Protein AF-A0A1H6IM67-F1 (afdb_monomer_lite)

Foldseek 3Di:
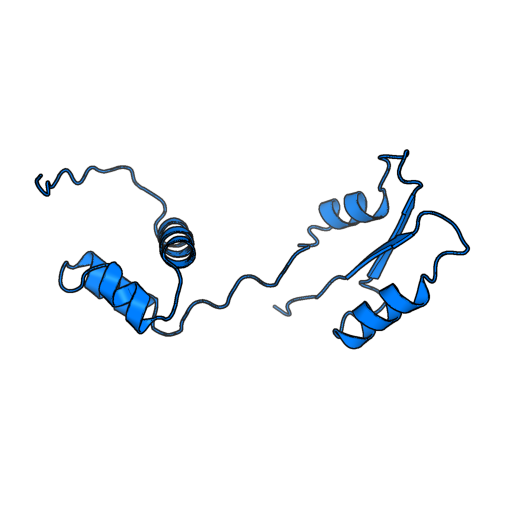DDDQDAAEEEDADPPPPSVVRVVVCVVVVHDPVRYFYDHHHPPDPDDVRVVVCVVVVNDDDDDDPDDQPCLVVLVVCVVVVVDPVVVSCVVSVHDPVRSVVVVCVVDVDPPDDDDDDDDD

InterPro domains:
  IPR006118 Recombinase, conserved site [PS00397] (8-16)
  IPR006119 Resolvase, N-terminal catalytic domain [PF00239] (5-54)
  IPR006119 Resolvase, N-terminal catalytic domain [PS51736] (4-49)
  IPR036162 Resolvase-like, N-terminal catalytic domain superfamily [G3DSA:3.40.50.1390] (4-80)
  IPR036162 Resolvase-like, N-terminal catalytic domain superfamily [SSF53041] (4-54)

pLDDT: mean 73.19, std 13.42, range [34.5, 87.75]

Secondary structure (DSSP, 8-state):
------EEEEESSTTS-HHHHHHHHHHTT--GGGEEEEE--TT----HHHHHHHHTT---SSPPPPPPTTHHHHHHHHHTTSS-HHHHHHHTT--HHHHHHHHHHHS-------------

Sequence (120 aa):
MANRIYGYARVSTREQNEDRQLEALTKFGVPEQNIITDKASGKDTEREGIEAAKKENVRFGPPSKLLPENWREVLAEVRCGNRKPAEAMRELGISRSCYHRLYNKLTPISREVTTDGKKR

Structure (mmCIF, N/CA/C/O backbone):
data_AF-A0A1H6IM67-F1
#
_entry.id   AF-A0A1H6IM67-F1
#
loop_
_atom_site.group_PDB
_atom_site.id
_atom_site.type_symbol
_atom_site.label_atom_id
_atom_site.label_alt_id
_atom_site.label_comp_id
_atom_site.label_asym_id
_atom_site.label_entity_id
_atom_site.label_seq_id
_atom_site.pdbx_PDB_ins_code
_atom_site.Cartn_x
_atom_site.Cartn_y
_atom_site.Cartn_z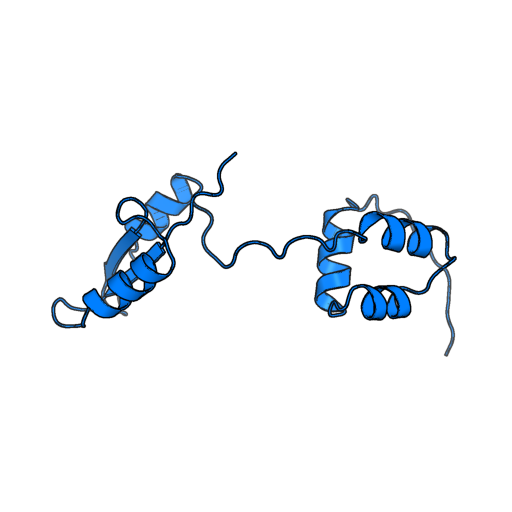
_atom_site.occupancy
_atom_site.B_iso_or_equiv
_atom_site.auth_seq_id
_atom_site.auth_comp_id
_atom_site.auth_asym_id
_atom_site.auth_atom_id
_atom_site.pdbx_PDB_model_num
ATOM 1 N N . MET A 1 1 ? 5.840 -17.093 2.183 1.00 40.34 1 MET A N 1
ATOM 2 C CA . MET A 1 1 ? 5.228 -16.529 3.408 1.00 40.34 1 MET A CA 1
ATOM 3 C C . MET A 1 1 ? 3.909 -15.896 3.002 1.00 40.34 1 MET A C 1
ATOM 5 O O . MET A 1 1 ? 3.903 -15.160 2.024 1.00 40.34 1 MET A O 1
ATOM 9 N N . ALA A 1 2 ? 2.800 -16.255 3.649 1.00 55.59 2 ALA A N 1
ATOM 10 C CA . ALA A 1 2 ? 1.476 -15.767 3.269 1.00 55.59 2 ALA A CA 1
ATOM 11 C C . ALA A 1 2 ? 1.368 -14.253 3.517 1.00 55.59 2 ALA A C 1
ATOM 13 O O . ALA A 1 2 ? 1.659 -13.792 4.622 1.00 55.59 2 ALA A O 1
ATOM 14 N N . ASN A 1 3 ? 0.953 -13.487 2.505 1.00 66.25 3 ASN A N 1
ATOM 15 C CA . ASN A 1 3 ? 0.616 -12.077 2.684 1.00 66.25 3 ASN A CA 1
ATOM 16 C C . ASN A 1 3 ? -0.633 -11.993 3.570 1.00 66.25 3 ASN A C 1
ATOM 18 O O . ASN A 1 3 ? -1.745 -12.220 3.099 1.00 66.25 3 ASN A O 1
ATOM 22 N N . ARG A 1 4 ? -0.447 -11.691 4.856 1.00 73.81 4 ARG A N 1
ATOM 23 C CA . ARG A 1 4 ? -1.554 -11.404 5.772 1.00 73.81 4 ARG A CA 1
ATOM 24 C C . ARG A 1 4 ? -2.116 -10.026 5.437 1.00 73.81 4 ARG A C 1
ATOM 26 O O . ARG A 1 4 ? -1.378 -9.043 5.415 1.00 73.81 4 ARG A O 1
ATOM 33 N N . ILE A 1 5 ? -3.408 -9.980 5.131 1.00 79.81 5 ILE A N 1
ATOM 34 C CA . ILE A 1 5 ? -4.131 -8.744 4.832 1.00 79.81 5 ILE A CA 1
ATOM 35 C C . ILE A 1 5 ? -4.707 -8.214 6.145 1.00 79.81 5 ILE A C 1
ATOM 37 O O . ILE A 1 5 ? -5.271 -8.985 6.924 1.00 79.81 5 ILE A O 1
ATOM 41 N N . TYR A 1 6 ? -4.541 -6.914 6.378 1.00 83.69 6 TYR A N 1
ATOM 42 C CA . TYR A 1 6 ? -5.048 -6.206 7.549 1.00 83.69 6 TYR A CA 1
ATOM 43 C C . TYR A 1 6 ? -5.978 -5.080 7.116 1.00 83.69 6 TYR A C 1
ATOM 45 O O . TYR A 1 6 ? -5.749 -4.433 6.091 1.00 83.69 6 TYR A O 1
ATOM 53 N N . GLY A 1 7 ? -7.023 -4.863 7.906 1.00 83.12 7 GLY A N 1
ATOM 54 C CA . GLY A 1 7 ? -8.020 -3.822 7.700 1.00 83.12 7 GLY A CA 1
ATOM 55 C C . GLY A 1 7 ? -7.928 -2.784 8.807 1.00 83.12 7 GLY A C 1
ATOM 56 O O . GLY A 1 7 ? -7.611 -3.116 9.946 1.00 83.12 7 GLY A O 1
ATOM 57 N N . TYR A 1 8 ? -8.208 -1.529 8.475 1.00 85.19 8 TYR A N 1
ATOM 58 C CA . TYR A 1 8 ? -8.324 -0.464 9.464 1.00 85.19 8 TYR A CA 1
ATOM 59 C C . TYR A 1 8 ? -9.650 0.261 9.283 1.00 85.19 8 TYR A C 1
ATOM 61 O O . TYR A 1 8 ? -9.964 0.698 8.174 1.00 85.19 8 TYR A O 1
ATOM 69 N N . ALA A 1 9 ? -10.393 0.405 10.374 1.00 83.00 9 ALA A N 1
ATOM 70 C CA . ALA A 1 9 ? -11.633 1.160 10.434 1.00 83.00 9 ALA A CA 1
ATOM 71 C C . ALA A 1 9 ? -11.560 2.188 11.569 1.00 83.00 9 ALA A C 1
ATOM 73 O O . ALA A 1 9 ? -10.959 1.951 12.619 1.00 83.00 9 ALA A O 1
ATOM 74 N N . ARG A 1 10 ? -12.177 3.352 11.356 1.00 78.50 10 ARG A N 1
ATOM 75 C CA . ARG A 1 10 ? -12.210 4.439 12.342 1.00 78.50 10 ARG A CA 1
ATOM 76 C C . ARG A 1 10 ? -13.616 4.996 12.438 1.00 78.50 10 ARG A C 1
ATOM 78 O O . ARG A 1 10 ? -14.183 5.396 11.419 1.00 78.50 10 ARG A O 1
ATOM 85 N N . VAL A 1 11 ? -14.124 5.113 13.660 1.00 75.00 11 VAL A N 1
ATOM 86 C CA . VAL A 1 11 ? -15.453 5.673 13.933 1.00 75.00 11 VAL A CA 1
ATOM 87 C C . VAL A 1 11 ? -15.368 6.761 15.000 1.00 75.00 11 VAL A C 1
ATOM 89 O O . VAL A 1 11 ? -14.642 6.634 15.983 1.00 75.00 11 VAL A O 1
ATOM 92 N N . SER A 1 12 ? -16.058 7.880 14.757 1.00 64.75 12 SER A N 1
ATOM 93 C CA . SER A 1 12 ? -15.973 9.087 15.603 1.00 64.75 12 SER A CA 1
ATOM 94 C C . SER A 1 12 ? -16.951 9.063 16.780 1.00 64.75 12 SER A C 1
ATOM 96 O O . SER A 1 12 ? -16.713 9.721 17.788 1.00 64.75 12 SER A O 1
ATOM 98 N N . THR A 1 13 ? -18.051 8.316 16.652 1.00 60.22 13 THR A N 1
ATOM 99 C CA . THR A 1 13 ? -19.135 8.187 17.637 1.00 60.22 13 THR A CA 1
ATOM 100 C C . THR A 1 13 ? -19.850 6.841 17.458 1.00 60.22 13 THR A C 1
ATOM 102 O O . THR A 1 13 ? -19.867 6.296 16.356 1.00 60.22 13 THR A O 1
ATOM 105 N N . ARG A 1 14 ? -20.457 6.318 18.539 1.00 56.94 14 ARG A N 1
ATOM 106 C CA . ARG A 1 14 ? -21.152 5.006 18.609 1.00 56.94 14 ARG A CA 1
ATOM 107 C C . ARG A 1 14 ? -22.305 4.816 17.606 1.00 56.94 14 ARG A C 1
ATOM 109 O O . ARG A 1 14 ? -22.778 3.701 17.464 1.00 56.94 14 ARG A O 1
ATOM 116 N N . GLU A 1 15 ? -22.779 5.883 16.965 1.00 56.09 15 GLU A N 1
ATOM 117 C CA . GLU A 1 15 ? -23.942 5.860 16.061 1.00 56.09 15 GLU A CA 1
ATOM 118 C C . GLU A 1 15 ? -23.575 5.880 14.572 1.00 56.09 15 GLU A C 1
ATOM 120 O O . GLU A 1 15 ? -24.441 5.688 13.717 1.00 56.09 15 GLU A O 1
ATOM 125 N N . GLN A 1 16 ? -22.309 6.123 14.214 1.00 57.44 16 GLN A N 1
ATOM 126 C CA . GLN A 1 16 ? -21.913 5.973 12.815 1.00 57.44 16 GLN A CA 1
ATOM 127 C C . GLN A 1 16 ? -21.917 4.487 12.459 1.00 57.44 16 GLN A C 1
ATOM 129 O O . GLN A 1 16 ? -21.336 3.707 13.196 1.00 57.44 16 GLN A O 1
ATOM 134 N N . ASN A 1 17 ? -22.549 4.117 11.337 1.00 65.31 17 ASN A N 1
ATOM 135 C CA . ASN A 1 17 ? -22.640 2.743 10.819 1.00 65.31 17 ASN A CA 1
ATOM 136 C C . ASN A 1 17 ? -21.247 2.095 10.649 1.00 65.31 17 ASN A C 1
ATOM 138 O O . ASN A 1 17 ? -20.675 2.112 9.553 1.00 65.31 17 ASN A O 1
ATOM 142 N N . GLU A 1 18 ? -20.717 1.536 11.738 1.00 66.88 18 GLU A N 1
ATOM 143 C CA . GLU A 1 18 ? -19.462 0.781 11.831 1.00 66.88 18 GLU A CA 1
ATOM 144 C C . GLU A 1 18 ? -19.523 -0.415 10.865 1.00 66.88 18 GLU A C 1
ATOM 146 O O . GLU A 1 18 ? -18.568 -0.714 10.142 1.00 66.88 18 GLU A O 1
ATOM 151 N N . ASP A 1 19 ? -20.715 -1.006 10.767 1.00 73.44 19 ASP A N 1
ATOM 152 C CA . ASP A 1 19 ? -21.045 -2.187 9.980 1.00 73.44 19 ASP A CA 1
ATOM 153 C C . ASP A 1 19 ? -20.690 -2.061 8.503 1.00 73.44 19 ASP A C 1
ATOM 155 O O . ASP A 1 19 ? -20.178 -3.008 7.920 1.00 73.44 19 ASP A O 1
ATOM 159 N N . ARG A 1 20 ? -20.872 -0.890 7.875 1.00 79.00 20 ARG A N 1
ATOM 160 C CA . ARG A 1 20 ? -20.531 -0.734 6.448 1.00 79.00 20 ARG A CA 1
ATOM 161 C C . ARG A 1 20 ? -19.029 -0.822 6.198 1.00 79.00 20 ARG A C 1
ATOM 163 O O . ARG A 1 20 ? -18.616 -1.323 5.155 1.00 79.00 20 ARG A O 1
ATOM 170 N N . GLN A 1 21 ? -18.214 -0.306 7.120 1.00 79.19 21 GLN A N 1
ATOM 171 C CA . GLN A 1 21 ? -16.757 -0.385 6.992 1.00 79.19 21 GLN A CA 1
ATOM 172 C C . GLN A 1 21 ? -16.277 -1.809 7.269 1.00 79.19 21 GLN A C 1
ATOM 174 O O . GLN A 1 21 ? -15.451 -2.323 6.517 1.00 79.19 21 GLN A O 1
ATOM 179 N N . LEU A 1 22 ? -16.829 -2.454 8.300 1.00 80.44 22 LEU A N 1
ATOM 180 C CA . LEU A 1 22 ? -16.522 -3.843 8.637 1.00 80.44 22 LEU A CA 1
ATOM 181 C C . LEU A 1 22 ? -16.930 -4.792 7.506 1.00 80.44 22 LEU A C 1
ATOM 183 O O . LEU A 1 22 ? -16.098 -5.554 7.028 1.00 80.44 22 LEU A O 1
ATOM 187 N N . GLU A 1 23 ? -18.154 -4.676 6.991 1.00 83.19 23 GLU A N 1
ATOM 188 C CA . GLU A 1 23 ? -18.649 -5.493 5.880 1.00 83.19 23 GLU A CA 1
ATOM 189 C C . GLU A 1 23 ? -17.799 -5.303 4.618 1.00 83.19 23 GLU A C 1
ATOM 191 O O . GLU A 1 23 ? -17.453 -6.279 3.954 1.00 83.19 23 GLU A O 1
ATOM 196 N N . ALA A 1 24 ? -17.392 -4.069 4.300 1.00 83.88 24 ALA A N 1
ATOM 197 C CA . ALA A 1 24 ? -16.505 -3.810 3.168 1.00 83.88 24 ALA A CA 1
ATOM 198 C C . ALA A 1 24 ? -15.131 -4.485 3.332 1.00 83.88 24 ALA A C 1
ATOM 200 O O . ALA A 1 24 ? -14.595 -5.022 2.360 1.00 83.88 24 ALA A O 1
ATOM 201 N N . LEU A 1 25 ? -14.570 -4.489 4.547 1.00 83.88 25 LEU A N 1
ATOM 202 C CA . LEU A 1 25 ? -13.296 -5.146 4.856 1.00 83.88 25 LEU A CA 1
ATOM 203 C C . LEU A 1 25 ? -13.422 -6.673 4.805 1.00 83.88 25 LEU A C 1
ATOM 205 O O . LEU A 1 25 ? -12.597 -7.338 4.175 1.00 83.88 25 LEU A O 1
ATOM 209 N N . THR A 1 26 ? -14.486 -7.224 5.382 1.00 83.19 26 THR A N 1
ATOM 210 C CA . THR A 1 26 ? -14.780 -8.660 5.343 1.00 83.19 26 THR A CA 1
ATOM 211 C C . THR A 1 26 ? -15.008 -9.132 3.908 1.00 83.19 26 THR A C 1
ATOM 213 O O . THR A 1 26 ? -14.433 -10.132 3.483 1.00 83.19 26 THR A O 1
ATOM 216 N N . LYS A 1 27 ? -15.758 -8.369 3.101 1.00 85.69 27 LYS A N 1
ATOM 217 C CA . LYS A 1 27 ? -15.993 -8.651 1.674 1.00 85.69 27 LYS A CA 1
ATOM 218 C C . LYS A 1 27 ? -14.717 -8.583 0.835 1.00 85.69 27 LYS A C 1
ATOM 220 O O . LYS A 1 27 ? -14.607 -9.281 -0.169 1.00 85.69 27 LYS A O 1
ATOM 225 N N . PHE A 1 28 ? -13.743 -7.772 1.245 1.00 82.06 28 PHE A N 1
ATOM 226 C CA . PHE A 1 28 ? -12.413 -7.736 0.634 1.00 82.06 28 PHE A CA 1
ATOM 227 C C . PHE A 1 28 ? -11.558 -8.971 0.988 1.00 82.06 28 PHE A C 1
ATOM 229 O O . PHE A 1 28 ? -10.503 -9.180 0.391 1.00 82.06 28 PHE A O 1
ATOM 236 N N . GLY A 1 29 ? -12.004 -9.809 1.929 1.00 83.12 29 GLY A N 1
ATOM 237 C CA . GLY A 1 29 ? -11.281 -10.994 2.390 1.00 83.12 29 GLY A CA 1
ATOM 238 C C . GLY A 1 29 ? -10.310 -10.709 3.536 1.00 83.12 29 GLY A C 1
ATOM 239 O O . GLY A 1 29 ? -9.371 -11.478 3.749 1.00 83.12 29 GLY A O 1
ATOM 240 N N . VAL A 1 30 ? -10.500 -9.604 4.267 1.00 83.44 30 VAL A N 1
ATOM 241 C CA . VAL A 1 30 ? -9.769 -9.351 5.513 1.00 83.44 30 VAL A CA 1
ATOM 242 C C . VAL A 1 30 ? -10.414 -10.178 6.628 1.00 83.44 30 VAL A C 1
ATOM 244 O O . VAL A 1 30 ? -11.604 -10.008 6.882 1.00 83.44 30 VAL A O 1
ATOM 247 N N . PRO A 1 31 ? -9.673 -11.067 7.308 1.00 82.06 31 PRO A N 1
ATOM 248 C CA . PRO A 1 31 ? -10.223 -11.802 8.438 1.00 82.06 31 PRO A CA 1
ATOM 249 C C . PRO A 1 31 ? -10.434 -10.855 9.626 1.00 82.06 31 PRO A C 1
ATOM 251 O O . PRO A 1 31 ? -9.595 -9.992 9.878 1.00 82.06 31 PRO A O 1
ATOM 254 N N . GLU A 1 32 ? -11.519 -11.039 10.378 1.00 79.38 32 GLU A N 1
ATOM 255 C CA . GLU A 1 32 ? -11.942 -10.125 11.456 1.00 79.38 32 GLU A CA 1
ATOM 256 C C . GLU A 1 32 ? -10.863 -9.902 12.526 1.00 79.38 32 GLU A C 1
ATOM 258 O O . GLU A 1 32 ? -10.642 -8.784 12.973 1.00 79.38 32 GLU A O 1
ATOM 263 N N . GLN A 1 33 ? -10.094 -10.944 12.845 1.00 80.00 33 GLN A N 1
ATOM 264 C CA . GLN A 1 33 ? -8.929 -10.894 13.743 1.00 80.00 33 GLN A CA 1
ATOM 265 C C . GLN A 1 33 ? -7.794 -9.956 13.283 1.00 80.00 33 GLN A C 1
ATOM 267 O O . GLN A 1 33 ? -6.932 -9.593 14.077 1.00 80.00 33 GLN A O 1
ATOM 272 N N . ASN A 1 34 ? -7.787 -9.559 12.008 1.00 82.50 34 ASN A N 1
ATOM 273 C CA . ASN A 1 34 ? -6.839 -8.608 11.428 1.00 82.50 34 ASN A CA 1
ATOM 274 C C . ASN A 1 34 ? -7.476 -7.229 11.169 1.00 82.50 34 ASN A C 1
ATOM 276 O O . ASN A 1 34 ? -6.860 -6.389 10.501 1.00 82.50 34 ASN A O 1
ATOM 280 N N . ILE A 1 35 ? -8.707 -6.998 11.636 1.00 83.94 35 ILE A N 1
ATOM 281 C CA . ILE A 1 35 ? -9.379 -5.703 11.551 1.00 83.94 35 ILE A CA 1
ATOM 282 C C . ILE A 1 35 ? -9.081 -4.924 12.828 1.00 83.94 35 ILE A C 1
ATOM 284 O O . ILE A 1 35 ? -9.415 -5.341 13.932 1.00 83.94 35 ILE A O 1
ATOM 288 N N . ILE A 1 36 ? -8.451 -3.768 12.661 1.00 84.31 36 ILE A N 1
ATOM 289 C CA . ILE A 1 36 ? -8.137 -2.855 13.755 1.00 84.31 36 ILE A CA 1
ATOM 290 C C . ILE A 1 36 ? -9.135 -1.709 13.717 1.00 84.31 36 ILE A C 1
ATOM 292 O O . ILE A 1 36 ? -9.285 -1.036 12.693 1.00 84.31 36 ILE A O 1
ATOM 296 N N . THR A 1 37 ? -9.807 -1.485 14.839 1.00 81.50 37 THR A N 1
ATOM 297 C CA . THR A 1 37 ? -10.814 -0.437 14.997 1.00 81.50 37 THR A CA 1
ATOM 298 C C . THR A 1 37 ? -10.342 0.592 16.015 1.00 81.50 37 THR A C 1
ATOM 300 O O . THR A 1 37 ? -10.097 0.235 17.164 1.00 81.50 37 THR A O 1
ATOM 303 N N . ASP A 1 38 ? -10.265 1.862 15.623 1.00 81.31 38 ASP A N 1
ATOM 304 C CA . ASP A 1 38 ? -10.042 2.976 16.556 1.00 81.31 38 ASP A CA 1
ATOM 305 C C . ASP A 1 38 ? -11.336 3.779 16.744 1.00 81.31 38 ASP A C 1
ATOM 307 O O . ASP A 1 38 ? -11.995 4.178 15.772 1.00 81.31 38 ASP A O 1
ATOM 311 N N . LYS A 1 39 ? -11.668 4.059 18.008 1.00 73.88 39 LYS A N 1
ATOM 312 C CA . LYS A 1 39 ? -12.766 4.951 18.399 1.00 73.88 39 LYS A CA 1
ATOM 313 C C . LYS A 1 39 ? -12.173 6.278 18.850 1.00 73.88 39 LYS A C 1
ATOM 315 O O . LYS A 1 39 ? -11.846 6.448 20.017 1.00 73.88 39 LYS A O 1
ATOM 320 N N . ALA A 1 40 ? -12.018 7.203 17.910 1.00 68.06 40 ALA A N 1
ATOM 321 C CA . ALA A 1 40 ? -11.439 8.515 18.171 1.00 68.06 40 ALA A CA 1
ATOM 322 C C . ALA A 1 40 ? -12.253 9.601 17.466 1.00 68.06 40 ALA A C 1
ATOM 324 O O . ALA A 1 40 ? -12.553 9.501 16.269 1.00 68.06 40 ALA A O 1
ATOM 325 N N . SER A 1 41 ? -12.599 10.654 18.208 1.00 66.12 41 SER A N 1
ATOM 326 C CA . SER A 1 41 ? -13.176 11.866 17.631 1.00 66.12 41 SER A CA 1
ATOM 327 C C . SER A 1 41 ? -12.142 12.536 16.725 1.00 66.12 41 SER A C 1
ATOM 329 O O . SER A 1 41 ? -10.941 12.423 16.948 1.00 66.12 41 SER A O 1
ATOM 331 N N . GLY A 1 42 ? -12.576 13.268 15.695 1.00 64.06 42 GLY A N 1
ATOM 332 C CA . GLY A 1 42 ? -11.662 13.951 14.765 1.00 64.06 42 GLY A CA 1
ATOM 333 C C . GLY A 1 42 ? -10.714 14.963 15.428 1.00 64.06 42 GLY A C 1
ATOM 334 O O . GLY A 1 42 ? -9.745 15.379 14.795 1.00 64.06 42 GLY A O 1
ATOM 335 N N . LYS A 1 43 ? -10.993 15.339 16.682 1.00 67.69 43 LYS A N 1
ATOM 336 C CA . LYS A 1 43 ? -10.162 16.200 17.527 1.00 67.69 43 LYS A CA 1
ATOM 337 C C . LYS A 1 43 ? -9.007 15.447 18.203 1.00 67.69 43 LYS A C 1
ATOM 339 O O . LYS A 1 43 ? -7.985 16.065 18.482 1.00 67.69 43 LYS A O 1
ATOM 344 N N . ASP A 1 44 ? -9.151 14.145 18.428 1.00 68.31 44 ASP A N 1
ATOM 345 C CA . ASP A 1 44 ? -8.174 13.333 19.142 1.00 68.31 44 ASP A CA 1
ATOM 346 C C . ASP A 1 44 ? -7.199 12.674 18.161 1.00 68.31 44 ASP A C 1
ATOM 348 O O . ASP A 1 44 ? -7.563 12.024 17.173 1.00 68.31 44 ASP A O 1
ATOM 352 N N . THR A 1 45 ? -5.913 12.897 18.414 1.00 65.50 45 THR A N 1
ATOM 353 C CA . THR A 1 45 ? -4.806 12.308 17.653 1.00 65.50 45 THR A CA 1
ATOM 354 C C . THR A 1 45 ? -4.337 10.972 18.212 1.00 65.50 45 THR A C 1
ATOM 356 O O . THR A 1 45 ? -3.564 10.303 17.527 1.00 65.50 45 THR A O 1
ATOM 359 N N . GLU A 1 46 ? -4.807 10.575 19.398 1.00 67.25 46 GLU A N 1
ATOM 360 C CA . GLU A 1 46 ? -4.514 9.265 19.983 1.00 67.25 46 GLU A CA 1
ATOM 361 C C . GLU A 1 46 ? -5.170 8.156 19.159 1.00 67.25 46 GLU A C 1
ATOM 363 O O . GLU A 1 46 ? -6.373 8.165 18.888 1.00 67.25 46 GLU A O 1
ATOM 368 N N . ARG A 1 47 ? -4.327 7.241 18.673 1.00 72.44 47 ARG A N 1
ATOM 369 C CA . ARG A 1 47 ? -4.697 6.136 17.782 1.00 72.44 47 ARG A CA 1
ATOM 370 C C . ARG A 1 47 ? -3.928 4.898 18.200 1.00 72.44 47 ARG A C 1
ATOM 372 O O . ARG A 1 47 ? -3.010 4.444 17.510 1.00 72.44 47 ARG A O 1
ATOM 379 N N . GLU A 1 48 ? -4.301 4.383 19.360 1.00 77.50 48 GLU A N 1
ATOM 380 C CA . GLU A 1 48 ? -3.648 3.239 19.984 1.00 77.50 48 GLU A CA 1
ATOM 381 C C . GLU A 1 48 ? -3.697 2.001 19.077 1.00 77.50 48 GLU A C 1
ATOM 383 O O . GLU A 1 48 ? -2.708 1.269 18.987 1.00 77.50 48 GLU A O 1
ATOM 388 N N . GLY A 1 49 ? -4.787 1.812 18.319 1.00 78.94 49 GLY A N 1
ATOM 389 C CA . GLY A 1 49 ? -4.943 0.686 17.399 1.00 78.94 49 GLY A CA 1
ATOM 390 C C . GLY A 1 49 ? -3.922 0.699 16.258 1.00 78.94 49 GLY A C 1
ATOM 391 O O . GLY A 1 49 ? -3.195 -0.277 16.046 1.00 78.94 49 GLY A O 1
ATOM 392 N N . ILE A 1 50 ? -3.817 1.814 15.526 1.00 79.56 50 ILE A N 1
ATOM 393 C CA . ILE A 1 50 ? -2.811 1.956 14.457 1.00 79.56 50 ILE A CA 1
ATOM 394 C C . ILE A 1 50 ? -1.382 1.906 15.000 1.00 79.56 50 ILE A C 1
ATOM 396 O O . ILE A 1 50 ? -0.498 1.365 14.331 1.00 79.56 50 ILE A O 1
ATOM 400 N N . GLU A 1 51 ? -1.122 2.493 16.167 1.00 79.88 51 GLU A N 1
ATOM 401 C CA . GLU A 1 51 ? 0.219 2.491 16.751 1.00 79.88 51 GLU A CA 1
ATOM 402 C C . GLU A 1 51 ? 0.655 1.095 17.189 1.00 79.88 51 GLU A C 1
ATOM 404 O O . GLU A 1 51 ? 1.777 0.692 16.875 1.00 79.88 51 GLU A O 1
ATOM 409 N N . ALA A 1 52 ? -0.229 0.324 17.828 1.00 79.44 52 ALA A N 1
ATOM 410 C CA . ALA A 1 52 ? 0.030 -1.072 18.164 1.00 79.44 52 ALA A CA 1
ATOM 411 C C . ALA A 1 52 ? 0.312 -1.901 16.905 1.00 79.44 52 ALA A C 1
ATOM 413 O O . ALA A 1 52 ? 1.307 -2.617 16.831 1.00 79.44 52 ALA A O 1
ATOM 414 N N . ALA A 1 53 ? -0.489 -1.726 15.857 1.00 80.56 53 ALA A N 1
ATOM 415 C CA . ALA A 1 53 ? -0.294 -2.455 14.612 1.00 80.56 53 ALA A CA 1
ATOM 416 C C . ALA A 1 53 ? 1.013 -2.092 13.892 1.00 80.56 53 ALA A C 1
ATOM 418 O O . ALA A 1 53 ? 1.683 -2.959 13.333 1.00 80.56 53 ALA A O 1
ATOM 419 N N . LYS A 1 54 ? 1.425 -0.820 13.934 1.00 77.94 54 LYS A N 1
ATOM 420 C CA . LYS A 1 54 ? 2.743 -0.409 13.429 1.00 77.94 54 LYS A CA 1
ATOM 421 C C . LYS A 1 54 ? 3.885 -1.066 14.209 1.00 77.94 54 LYS A C 1
ATOM 423 O O . LYS A 1 54 ? 4.871 -1.445 13.582 1.00 77.94 54 LYS A O 1
ATOM 428 N N . LYS A 1 55 ? 3.762 -1.218 15.536 1.00 79.12 55 LYS A N 1
ATOM 429 C CA . LYS A 1 55 ? 4.750 -1.933 16.370 1.00 79.12 55 LYS A CA 1
ATOM 430 C C . LYS A 1 55 ? 4.833 -3.415 16.000 1.00 79.12 55 LYS A C 1
ATOM 432 O O . LYS A 1 55 ? 5.933 -3.939 15.870 1.00 79.12 55 LYS A O 1
ATOM 437 N N . GLU A 1 56 ? 3.696 -4.031 15.692 1.00 76.56 56 GLU A N 1
ATOM 438 C CA . GLU A 1 56 ? 3.592 -5.410 15.189 1.00 76.56 56 GLU A CA 1
ATOM 439 C C . GLU A 1 56 ? 4.026 -5.566 13.713 1.00 76.56 56 GLU A C 1
ATOM 441 O O . GLU A 1 56 ? 3.825 -6.613 13.096 1.00 76.56 56 GLU A O 1
ATOM 446 N N . ASN A 1 57 ? 4.631 -4.529 13.117 1.00 73.19 57 ASN A N 1
ATOM 447 C CA . ASN A 1 57 ? 5.104 -4.500 11.731 1.00 73.19 57 ASN A CA 1
ATOM 448 C C . ASN A 1 57 ? 3.992 -4.767 10.693 1.00 73.19 57 ASN A C 1
ATOM 450 O O . ASN A 1 57 ? 4.238 -5.273 9.592 1.00 73.19 57 ASN A O 1
ATOM 454 N N . VAL A 1 58 ? 2.748 -4.406 11.028 1.00 76.62 58 VAL A N 1
ATOM 455 C CA . VAL A 1 58 ? 1.610 -4.490 10.113 1.00 76.62 58 VAL A CA 1
ATOM 456 C C . VAL A 1 58 ? 1.770 -3.442 9.019 1.00 76.62 58 VAL A C 1
ATOM 458 O O . VAL A 1 58 ? 1.782 -2.231 9.257 1.00 76.62 58 VAL A O 1
ATOM 461 N N . ARG A 1 59 ? 1.883 -3.910 7.775 1.00 72.00 59 ARG A N 1
ATOM 462 C CA . ARG A 1 59 ? 2.040 -3.038 6.614 1.00 72.00 59 ARG A CA 1
ATOM 463 C C . ARG A 1 59 ? 0.680 -2.671 6.032 1.00 72.00 59 ARG A C 1
ATOM 465 O O . ARG A 1 59 ? 0.111 -3.419 5.243 1.00 72.00 59 ARG A O 1
ATOM 472 N N . PHE A 1 60 ? 0.200 -1.486 6.382 1.00 72.44 60 PHE A N 1
ATOM 473 C CA . PHE A 1 60 ? -1.005 -0.914 5.786 1.00 72.44 60 PHE A CA 1
ATOM 474 C C . PHE A 1 60 ? -0.760 -0.370 4.372 1.00 72.44 60 PHE A C 1
ATOM 476 O O . PHE A 1 60 ? 0.347 0.056 4.028 1.00 72.44 60 PHE A O 1
ATOM 483 N N . GLY A 1 61 ? -1.827 -0.334 3.573 1.00 72.62 61 GLY A N 1
ATOM 484 C CA . GLY A 1 61 ? -1.843 0.245 2.231 1.00 72.62 61 GLY A CA 1
ATOM 485 C C . GLY A 1 61 ? -2.067 -0.785 1.121 1.00 72.62 61 GLY A C 1
ATOM 486 O O . GLY A 1 61 ? -2.147 -1.985 1.384 1.00 72.62 61 GLY A O 1
ATOM 487 N N . PRO A 1 62 ? -2.191 -0.323 -0.137 1.00 66.31 62 PRO A N 1
ATOM 488 C CA . PRO A 1 62 ? -2.415 -1.214 -1.260 1.00 66.31 62 PRO A CA 1
ATOM 489 C C . PRO A 1 62 ? -1.257 -2.210 -1.378 1.00 66.31 62 PRO A C 1
ATOM 491 O O . PRO A 1 62 ? -0.094 -1.834 -1.155 1.00 66.31 62 PRO A O 1
ATOM 494 N N . PRO A 1 63 ? -1.540 -3.466 -1.768 1.00 66.25 63 PRO A N 1
ATOM 495 C CA . PRO A 1 63 ? -0.485 -4.418 -2.048 1.00 66.25 63 PRO A CA 1
ATOM 496 C C . PRO A 1 63 ? 0.480 -3.796 -3.056 1.00 66.25 63 PRO A C 1
ATOM 498 O O . PRO A 1 63 ? 0.097 -3.082 -3.988 1.00 66.25 63 PRO A O 1
ATOM 501 N N . SER A 1 64 ? 1.772 -4.012 -2.825 1.00 65.38 64 SER A N 1
ATOM 502 C CA . SER A 1 64 ? 2.786 -3.494 -3.737 1.00 65.38 64 SER A CA 1
ATOM 503 C C . SER A 1 64 ? 2.514 -4.084 -5.119 1.00 65.38 64 SER A C 1
ATOM 505 O O . SER A 1 64 ? 2.409 -5.301 -5.228 1.00 65.38 64 SER A O 1
ATOM 507 N N . LYS A 1 65 ? 2.363 -3.230 -6.146 1.00 65.12 65 LYS A N 1
ATOM 508 C CA . LYS A 1 65 ? 2.129 -3.682 -7.527 1.00 65.12 65 LYS A CA 1
ATOM 509 C C . LYS A 1 65 ? 3.105 -4.809 -7.859 1.00 65.12 65 LYS A C 1
ATOM 511 O O . LYS A 1 65 ? 4.311 -4.625 -7.664 1.00 65.12 65 LYS A O 1
ATOM 516 N N . LEU A 1 66 ? 2.562 -5.938 -8.315 1.00 64.50 66 LEU A N 1
ATOM 517 C CA . LEU A 1 66 ? 3.346 -7.063 -8.805 1.00 64.50 66 LEU A CA 1
ATOM 518 C C . LEU A 1 66 ? 4.302 -6.542 -9.876 1.00 64.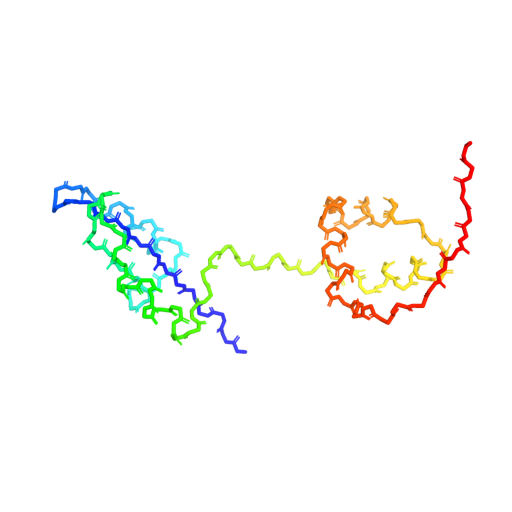50 66 LEU A C 1
ATOM 520 O O . LEU A 1 66 ? 3.942 -5.681 -10.686 1.00 64.50 66 LEU A O 1
ATOM 524 N N . LEU A 1 67 ? 5.547 -6.997 -9.804 1.00 70.69 67 LEU A N 1
ATOM 525 C CA . LEU A 1 67 ? 6.527 -6.668 -10.821 1.00 70.69 67 LEU A CA 1
ATOM 526 C C . LEU A 1 67 ? 6.034 -7.272 -12.143 1.00 70.69 67 LEU A C 1
ATOM 528 O O . LEU A 1 67 ? 5.577 -8.415 -12.122 1.00 70.69 67 LEU A O 1
ATOM 532 N N . PRO A 1 68 ? 6.098 -6.543 -13.267 1.00 75.38 68 PRO A N 1
ATOM 533 C CA . PRO A 1 68 ? 5.849 -7.154 -14.564 1.00 75.38 68 PRO A CA 1
ATOM 534 C C . PRO A 1 68 ? 6.785 -8.352 -14.749 1.00 75.38 68 PRO A C 1
ATOM 536 O O . PRO A 1 68 ? 7.966 -8.251 -14.411 1.00 75.38 68 PRO A O 1
ATOM 539 N N . GLU A 1 69 ? 6.277 -9.459 -15.282 1.00 77.12 69 GLU A N 1
ATOM 540 C CA . GLU A 1 69 ? 7.044 -10.703 -15.443 1.00 77.12 69 GLU A CA 1
ATOM 541 C C . GLU A 1 69 ? 8.333 -10.463 -16.256 1.00 77.12 69 GLU A C 1
ATOM 543 O O . GLU A 1 69 ? 9.431 -10.803 -15.813 1.00 77.12 69 GLU A O 1
ATOM 548 N N . ASN A 1 70 ? 8.225 -9.682 -17.335 1.00 81.94 70 ASN A N 1
ATOM 549 C CA . ASN A 1 70 ? 9.324 -9.372 -18.260 1.00 81.94 70 ASN A CA 1
ATOM 550 C C . ASN A 1 70 ? 10.222 -8.207 -17.788 1.00 81.94 70 ASN A C 1
ATOM 552 O O . ASN A 1 70 ? 11.048 -7.687 -18.538 1.00 81.94 70 ASN A O 1
ATOM 556 N N . TRP A 1 71 ? 10.078 -7.741 -16.542 1.00 81.94 71 TRP A N 1
ATOM 557 C CA . TRP A 1 71 ? 10.815 -6.577 -16.033 1.00 81.94 71 TRP A CA 1
ATOM 558 C C . TRP A 1 71 ? 12.338 -6.751 -16.089 1.00 81.94 71 TRP A C 1
ATOM 560 O O . TRP A 1 71 ? 13.066 -5.807 -16.397 1.00 81.94 71 TRP A O 1
ATOM 570 N N . ARG A 1 72 ? 12.831 -7.954 -15.772 1.00 81.50 72 ARG A N 1
ATOM 571 C CA . ARG A 1 72 ? 14.274 -8.238 -15.693 1.00 81.50 72 ARG A CA 1
ATOM 572 C C . ARG A 1 72 ? 14.940 -8.168 -17.064 1.00 81.50 72 ARG A C 1
ATOM 574 O O . ARG A 1 72 ? 16.020 -7.595 -17.175 1.00 81.50 72 ARG A O 1
ATOM 581 N N . GLU A 1 73 ? 14.285 -8.722 -18.077 1.00 83.25 73 GLU A N 1
ATOM 582 C CA . GLU A 1 73 ? 14.763 -8.753 -19.462 1.00 83.25 73 GLU A CA 1
ATOM 583 C C . GLU A 1 73 ? 14.785 -7.346 -20.051 1.00 83.25 73 GLU A C 1
ATOM 585 O O . GLU A 1 73 ? 15.824 -6.873 -20.512 1.00 83.25 73 GLU A O 1
ATOM 590 N N . VAL A 1 74 ? 13.675 -6.618 -19.904 1.00 83.38 74 VAL A N 1
ATOM 591 C CA . VAL A 1 74 ? 13.555 -5.243 -20.392 1.00 83.38 74 VAL A CA 1
ATOM 592 C C . VAL A 1 74 ? 14.598 -4.327 -19.743 1.00 83.3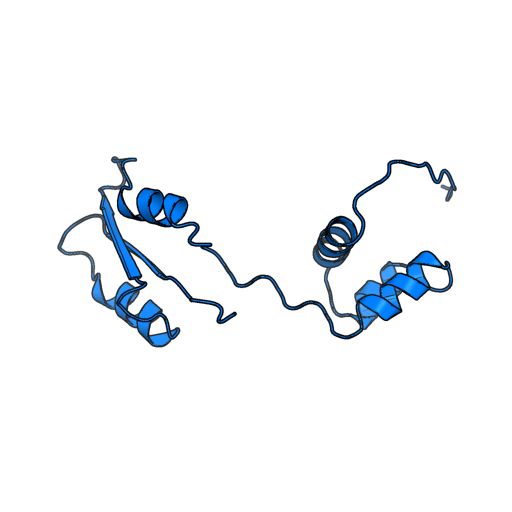8 74 VAL A C 1
ATOM 594 O O . VAL A 1 74 ? 15.201 -3.495 -20.420 1.00 83.38 74 VAL A O 1
ATOM 597 N N . LEU A 1 75 ? 14.873 -4.486 -18.443 1.00 82.94 75 LEU A N 1
ATOM 598 C CA . LEU A 1 75 ? 15.950 -3.740 -17.791 1.00 82.94 75 LEU A CA 1
ATOM 599 C C . LEU A 1 75 ? 17.337 -4.096 -18.330 1.00 82.94 75 LEU A C 1
ATOM 601 O O . LEU A 1 75 ? 18.167 -3.198 -18.454 1.00 82.94 75 LEU A O 1
ATOM 605 N N . ALA A 1 76 ? 17.614 -5.371 -18.611 1.00 82.25 76 ALA A N 1
ATOM 606 C CA . ALA A 1 76 ? 18.900 -5.785 -19.164 1.00 82.25 76 ALA A CA 1
ATOM 607 C C . ALA A 1 76 ? 19.138 -5.129 -20.533 1.00 82.25 76 ALA A C 1
ATOM 609 O O . ALA A 1 76 ? 20.198 -4.549 -20.755 1.00 82.25 76 ALA A O 1
ATOM 610 N N . GLU A 1 77 ? 18.121 -5.100 -21.396 1.00 83.94 77 GLU A N 1
ATOM 611 C CA . GLU A 1 77 ? 18.196 -4.423 -22.695 1.00 83.94 77 GLU A CA 1
ATOM 612 C C . GLU A 1 77 ? 18.393 -2.909 -22.574 1.00 83.94 77 GLU A C 1
ATOM 614 O O . GLU A 1 77 ? 19.199 -2.326 -23.303 1.00 83.94 77 GLU A O 1
ATOM 619 N N . VAL A 1 78 ? 17.688 -2.264 -21.637 1.00 85.12 78 VAL A N 1
ATOM 620 C CA . VAL A 1 78 ? 17.849 -0.824 -21.389 1.00 85.12 78 VAL A CA 1
ATOM 621 C C . VAL A 1 78 ? 19.242 -0.511 -20.833 1.00 85.12 78 VAL A C 1
ATOM 623 O O . VAL A 1 78 ? 19.835 0.498 -21.208 1.00 85.12 78 VAL A O 1
ATOM 626 N N . ARG A 1 79 ? 19.804 -1.381 -19.982 1.00 80.12 79 ARG A N 1
ATOM 627 C CA . ARG A 1 79 ? 21.168 -1.231 -19.446 1.00 80.12 79 ARG A CA 1
ATOM 628 C C . ARG A 1 79 ? 22.242 -1.406 -20.513 1.00 80.12 79 ARG A C 1
ATOM 630 O O . ARG A 1 79 ? 23.226 -0.679 -20.488 1.00 80.12 79 ARG A O 1
ATOM 637 N N . CYS A 1 80 ? 22.052 -2.340 -21.441 1.00 77.69 80 CYS A N 1
ATOM 638 C CA . CYS A 1 80 ? 22.962 -2.554 -22.566 1.00 77.69 80 CYS A CA 1
ATOM 639 C C . CYS A 1 80 ? 22.838 -1.477 -23.657 1.00 77.69 80 CYS A C 1
ATOM 641 O O . CYS A 1 80 ? 23.559 -1.536 -24.646 1.00 77.69 80 CYS A O 1
ATOM 643 N N . GLY A 1 81 ? 21.925 -0.508 -23.509 1.00 79.56 81 GLY A N 1
ATOM 644 C CA . GLY A 1 81 ? 21.691 0.542 -24.502 1.00 79.56 81 GLY A CA 1
ATOM 645 C C . GLY A 1 81 ? 20.964 0.065 -25.763 1.00 79.56 81 GLY A C 1
ATOM 646 O O . GLY A 1 81 ? 20.738 0.865 -26.669 1.00 79.56 81 GLY A O 1
ATOM 647 N N . ASN A 1 82 ? 20.550 -1.205 -25.809 1.00 82.00 82 ASN A N 1
ATOM 648 C CA . ASN A 1 82 ? 19.835 -1.798 -26.940 1.00 82.00 82 ASN A CA 1
ATOM 649 C C . ASN A 1 82 ? 18.389 -1.299 -27.042 1.00 82.00 82 ASN A C 1
ATOM 651 O O . ASN A 1 82 ? 17.813 -1.305 -28.127 1.00 82.00 82 ASN A O 1
ATOM 655 N N . ARG A 1 83 ? 17.802 -0.840 -25.928 1.00 80.38 83 ARG A N 1
ATOM 656 C CA . ARG A 1 83 ? 16.428 -0.326 -25.877 1.00 80.38 83 ARG A CA 1
ATOM 657 C C . ARG A 1 83 ? 16.344 0.989 -25.112 1.00 80.38 83 ARG A C 1
ATOM 659 O O . ARG A 1 83 ? 17.006 1.193 -24.097 1.00 80.38 83 ARG A O 1
ATOM 666 N N . LYS A 1 84 ? 15.467 1.893 -25.557 1.00 85.88 84 LYS A N 1
ATOM 667 C CA . LYS A 1 84 ? 15.178 3.137 -24.826 1.00 85.88 84 LYS A CA 1
ATOM 668 C C . LYS A 1 84 ? 14.211 2.877 -23.663 1.00 85.88 84 LYS A C 1
ATOM 670 O O . LYS A 1 84 ? 13.229 2.158 -23.846 1.00 85.88 84 LYS A O 1
ATOM 675 N N . PRO A 1 85 ? 14.359 3.573 -22.518 1.00 82.69 85 PRO A N 1
ATOM 676 C CA . PRO A 1 85 ? 13.404 3.484 -21.409 1.00 82.69 85 PRO A CA 1
ATOM 677 C C . PRO A 1 85 ? 11.946 3.758 -21.817 1.00 82.69 85 PRO A C 1
ATOM 679 O O . PRO A 1 85 ? 11.024 3.198 -21.239 1.00 82.69 85 PRO A O 1
ATOM 682 N N . ALA A 1 86 ? 11.719 4.611 -22.820 1.00 84.19 86 ALA A N 1
ATOM 683 C CA . ALA A 1 86 ? 10.375 4.920 -23.312 1.00 84.19 86 ALA A CA 1
ATOM 684 C C . ALA A 1 86 ? 9.696 3.722 -24.003 1.00 84.19 86 ALA A C 1
ATOM 686 O O . ALA A 1 86 ? 8.496 3.518 -23.838 1.00 84.19 86 ALA A O 1
ATOM 687 N N . GLU A 1 87 ? 10.456 2.916 -24.746 1.00 85.56 87 GLU A N 1
ATOM 688 C CA . GLU A 1 87 ? 9.941 1.705 -25.397 1.0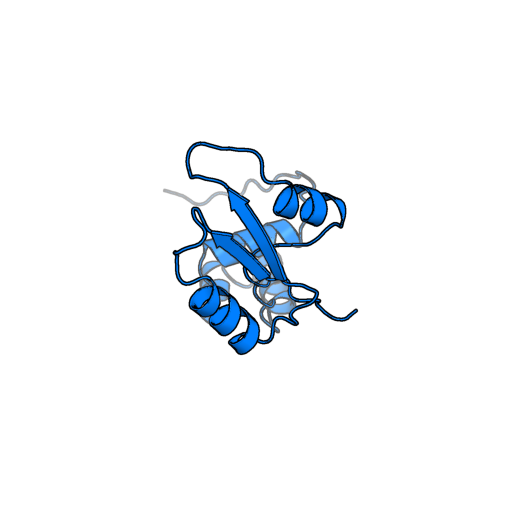0 85.56 87 GLU A CA 1
ATOM 689 C C . GLU A 1 87 ? 9.655 0.617 -24.362 1.00 85.56 87 GLU A C 1
ATOM 691 O O . GLU A 1 87 ? 8.588 0.008 -24.394 1.00 85.56 87 GLU A O 1
ATOM 696 N N . ALA A 1 88 ? 10.538 0.480 -23.369 1.00 85.44 88 ALA A N 1
ATOM 697 C CA . ALA A 1 88 ? 10.327 -0.373 -22.204 1.00 85.44 88 ALA A CA 1
ATOM 698 C C . ALA A 1 88 ? 9.020 -0.040 -21.456 1.00 85.44 88 ALA A C 1
ATOM 700 O O . ALA A 1 88 ? 8.254 -0.936 -21.115 1.00 85.44 88 ALA A O 1
ATOM 701 N N . MET A 1 89 ? 8.727 1.247 -21.227 1.00 87.75 89 MET A N 1
ATOM 702 C CA . MET A 1 89 ? 7.474 1.673 -20.580 1.00 87.75 89 MET A CA 1
ATOM 703 C C . MET A 1 89 ? 6.234 1.272 -21.388 1.00 87.75 89 MET A C 1
ATOM 705 O O . MET A 1 89 ? 5.234 0.862 -20.798 1.00 87.75 89 MET A O 1
ATOM 709 N N . ARG A 1 90 ? 6.303 1.386 -22.722 1.00 86.88 90 ARG A N 1
ATOM 710 C CA . ARG A 1 90 ? 5.202 1.039 -23.630 1.00 86.88 90 ARG A CA 1
ATOM 711 C C . ARG A 1 90 ? 4.916 -0.459 -23.621 1.00 86.88 90 ARG A C 1
ATOM 713 O O . ARG A 1 90 ? 3.757 -0.844 -23.561 1.00 86.88 90 ARG A O 1
ATOM 720 N N . GLU A 1 91 ? 5.958 -1.281 -23.653 1.00 83.94 91 GLU A N 1
ATOM 721 C CA . GLU A 1 91 ? 5.831 -2.742 -23.682 1.00 83.94 91 GLU A CA 1
ATOM 722 C C . GLU A 1 91 ? 5.346 -3.317 -22.354 1.00 83.94 91 GLU A C 1
ATOM 724 O O . GLU A 1 91 ? 4.467 -4.170 -22.319 1.00 83.94 91 GLU A O 1
ATOM 729 N N . LEU A 1 92 ? 5.863 -2.788 -21.246 1.00 84.69 92 LEU A N 1
ATOM 730 C CA . LEU A 1 92 ? 5.458 -3.199 -19.905 1.00 84.69 92 LEU A CA 1
ATOM 731 C C . LEU A 1 92 ? 4.081 -2.646 -19.499 1.00 84.69 92 LEU A C 1
ATOM 733 O O . LEU A 1 92 ? 3.567 -3.014 -18.444 1.00 84.69 92 LEU A O 1
ATOM 737 N N . GLY A 1 93 ? 3.509 -1.717 -20.273 1.00 85.00 93 GLY A N 1
ATOM 738 C CA . GLY A 1 93 ? 2.243 -1.060 -19.946 1.00 85.00 93 GLY A CA 1
ATOM 739 C C . GLY A 1 93 ? 2.280 -0.268 -18.631 1.00 85.00 93 GLY A C 1
ATOM 740 O O . GLY A 1 93 ? 1.254 -0.113 -17.968 1.00 85.00 93 GLY A O 1
ATOM 741 N N . ILE A 1 94 ? 3.454 0.220 -18.211 1.00 84.81 94 ILE A N 1
ATOM 742 C CA . ILE A 1 94 ? 3.630 0.931 -16.935 1.00 84.81 94 ILE A CA 1
ATOM 743 C C . ILE A 1 94 ? 3.881 2.424 -17.138 1.00 84.81 94 ILE A C 1
ATOM 745 O O . ILE A 1 94 ? 4.568 2.854 -18.062 1.00 84.81 94 ILE A O 1
ATOM 749 N N . SER A 1 95 ? 3.379 3.240 -16.208 1.00 84.56 95 SER A N 1
ATOM 750 C CA . SER A 1 95 ? 3.659 4.676 -16.219 1.00 84.56 95 SER A CA 1
ATOM 751 C C . SER A 1 95 ? 5.138 4.968 -15.953 1.00 84.56 95 SER A C 1
ATOM 753 O O . SER A 1 95 ? 5.815 4.236 -15.224 1.00 84.56 95 SER A O 1
ATOM 755 N N . ARG A 1 96 ? 5.627 6.105 -16.463 1.00 82.31 96 ARG A N 1
ATOM 756 C CA . ARG A 1 96 ? 6.995 6.596 -16.227 1.00 82.31 96 ARG A CA 1
ATOM 757 C C . ARG A 1 96 ? 7.382 6.597 -14.744 1.00 82.31 96 ARG A C 1
ATOM 759 O O . ARG A 1 96 ? 8.462 6.138 -14.380 1.00 82.31 96 ARG A O 1
ATOM 766 N N . SER A 1 97 ? 6.485 7.057 -13.872 1.00 82.06 97 SER A N 1
ATOM 767 C CA . SER A 1 97 ? 6.709 7.078 -12.420 1.00 82.06 97 SER A CA 1
ATOM 768 C C . SER A 1 97 ? 6.814 5.670 -11.830 1.00 82.06 97 SER A C 1
ATOM 770 O O . SER A 1 97 ? 7.593 5.435 -10.909 1.00 82.06 97 SER A O 1
ATOM 772 N N . CYS A 1 98 ? 6.052 4.711 -12.367 1.00 83.31 98 CYS A N 1
ATOM 773 C CA . CYS A 1 98 ? 6.156 3.310 -11.977 1.00 83.31 9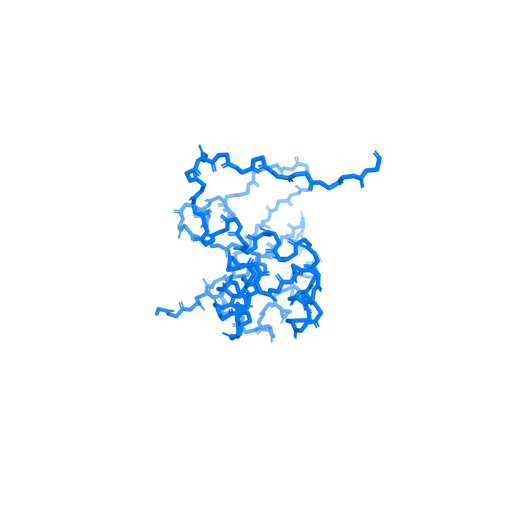8 CYS A CA 1
ATOM 774 C C . CYS A 1 98 ? 7.511 2.723 -12.393 1.00 83.31 98 CYS A C 1
ATOM 776 O O . CYS A 1 98 ? 8.171 2.116 -11.553 1.00 83.31 98 CYS A O 1
ATOM 778 N N . TYR A 1 99 ? 7.952 2.983 -13.629 1.00 85.75 99 TYR A N 1
ATOM 779 C CA . TYR A 1 99 ? 9.251 2.549 -14.149 1.00 85.75 99 TYR A CA 1
ATOM 780 C C . TYR A 1 99 ? 10.412 3.025 -13.264 1.00 85.75 99 TYR A C 1
ATOM 782 O O . TYR A 1 99 ? 11.173 2.204 -12.762 1.00 85.75 99 TYR A O 1
ATOM 790 N N . HIS A 1 100 ? 10.519 4.329 -12.984 1.00 84.06 100 HIS A N 1
ATOM 791 C CA . HIS A 1 100 ? 11.626 4.854 -12.171 1.00 84.06 100 HIS A CA 1
ATOM 792 C C . HIS A 1 100 ? 11.588 4.372 -10.716 1.00 84.06 100 HIS A C 1
ATOM 794 O O . HIS A 1 100 ? 12.628 4.071 -10.134 1.00 84.06 100 HIS A O 1
ATOM 800 N N . ARG A 1 101 ? 10.391 4.249 -10.129 1.00 82.31 101 ARG A N 1
ATOM 801 C CA . ARG A 1 101 ? 10.222 3.700 -8.776 1.00 82.31 101 ARG A CA 1
ATOM 802 C C . ARG A 1 101 ? 10.708 2.252 -8.684 1.00 82.31 101 ARG A C 1
ATOM 804 O O . ARG A 1 101 ? 11.277 1.880 -7.664 1.00 82.31 101 ARG A O 1
ATOM 811 N N . LEU A 1 102 ? 10.468 1.444 -9.718 1.00 80.12 102 LEU A N 1
ATOM 812 C CA . LEU A 1 102 ? 10.957 0.067 -9.794 1.00 80.12 102 LEU A CA 1
ATOM 813 C C . LEU A 1 102 ? 12.465 0.019 -10.076 1.00 80.12 102 LEU A C 1
ATOM 815 O O . LEU A 1 102 ? 13.172 -0.727 -9.405 1.00 80.12 102 LEU A O 1
ATOM 819 N N . TYR A 1 103 ? 12.963 0.858 -10.990 1.00 82.06 103 TYR A N 1
ATOM 820 C CA . TYR A 1 103 ? 14.386 0.975 -11.325 1.00 82.06 103 TYR A CA 1
ATOM 821 C C . TYR A 1 103 ? 15.234 1.248 -10.074 1.00 82.06 103 TYR A C 1
ATOM 823 O O . TYR A 1 103 ? 16.097 0.449 -9.725 1.00 82.06 103 TYR A O 1
ATOM 831 N N . ASN A 1 104 ? 14.878 2.284 -9.308 1.00 79.00 104 ASN A N 1
ATOM 832 C CA . ASN A 1 104 ? 15.582 2.669 -8.078 1.00 79.00 104 ASN A CA 1
ATOM 833 C C . ASN A 1 104 ? 15.536 1.598 -6.976 1.00 79.00 104 ASN A C 1
ATOM 835 O O . ASN A 1 104 ? 16.368 1.608 -6.076 1.00 79.00 104 ASN A O 1
ATOM 839 N N . LYS A 1 105 ? 14.545 0.696 -7.009 1.00 73.25 105 LYS A N 1
ATOM 840 C CA . LYS A 1 105 ? 14.395 -0.372 -6.014 1.00 73.25 105 LYS A CA 1
ATOM 841 C C . LYS A 1 105 ? 15.329 -1.555 -6.275 1.00 73.25 105 LYS A C 1
ATOM 843 O O . LYS A 1 105 ? 15.740 -2.202 -5.319 1.00 73.25 105 LYS A O 1
ATOM 848 N N . LEU A 1 106 ? 15.599 -1.866 -7.547 1.00 70.00 106 LEU A N 1
ATOM 849 C CA . LEU A 1 106 ? 16.449 -2.994 -7.951 1.00 70.00 106 LEU A CA 1
ATOM 850 C C . LEU A 1 106 ? 17.921 -2.606 -8.110 1.00 70.00 106 LEU A C 1
ATOM 852 O O . LEU A 1 106 ? 18.783 -3.475 -8.023 1.00 70.00 106 LEU A O 1
ATOM 856 N N . THR A 1 107 ? 18.216 -1.328 -8.335 1.00 62.66 107 THR A N 1
ATOM 857 C CA . THR A 1 107 ? 19.589 -0.827 -8.404 1.00 62.66 107 THR A CA 1
ATOM 858 C C . THR A 1 107 ? 19.872 0.033 -7.174 1.00 62.66 107 THR A C 1
ATOM 860 O O . THR A 1 107 ? 19.544 1.225 -7.190 1.00 62.66 107 THR A O 1
ATOM 863 N N . PRO A 1 108 ? 20.459 -0.517 -6.094 1.00 52.62 108 PRO A N 1
ATOM 864 C CA . PRO A 1 108 ? 21.046 0.334 -5.073 1.00 52.62 108 PRO A CA 1
ATOM 865 C C . PRO A 1 108 ? 22.141 1.150 -5.762 1.00 52.62 108 PRO A C 1
ATOM 867 O O . PRO A 1 108 ? 23.054 0.603 -6.375 1.00 52.62 108 PRO A O 1
ATOM 870 N N . ILE A 1 109 ? 21.972 2.467 -5.766 1.00 49.16 109 ILE A N 1
ATOM 871 C CA . ILE A 1 109 ? 22.879 3.396 -6.429 1.00 49.16 109 ILE A CA 1
ATOM 872 C C . ILE A 1 109 ? 24.248 3.291 -5.742 1.00 49.16 109 ILE A C 1
ATOM 874 O O . ILE A 1 109 ? 24.453 3.893 -4.690 1.00 49.16 109 ILE A O 1
ATOM 878 N N . SER A 1 110 ? 25.204 2.592 -6.354 1.00 45.47 110 SER A N 1
ATOM 879 C CA . SER A 1 110 ? 26.588 3.063 -6.319 1.00 45.47 110 SER A CA 1
ATOM 880 C C . SER A 1 110 ? 26.612 4.286 -7.225 1.00 45.47 110 SER A C 1
ATOM 882 O O . SER A 1 110 ? 26.351 4.181 -8.424 1.00 45.47 110 SER A O 1
ATOM 884 N N . ARG A 1 111 ? 26.783 5.473 -6.636 1.00 45.81 111 ARG A N 1
ATOM 885 C CA . ARG A 1 111 ? 26.907 6.728 -7.381 1.00 45.81 111 ARG A CA 1
ATOM 886 C C . ARG A 1 111 ? 28.215 6.692 -8.162 1.00 45.81 111 ARG A C 1
ATOM 888 O O . ARG A 1 111 ? 29.210 7.224 -7.697 1.00 45.81 111 ARG A O 1
ATOM 895 N N . GLU A 1 112 ? 28.194 6.106 -9.346 1.00 36.50 112 GLU A N 1
ATOM 896 C CA . GLU A 1 112 ? 29.253 6.281 -10.329 1.00 36.50 112 GLU A CA 1
ATOM 897 C C . GLU A 1 112 ? 28.615 6.760 -11.630 1.00 36.50 112 GLU A C 1
ATOM 899 O O . GLU A 1 112 ? 27.888 6.058 -12.327 1.00 36.50 112 GLU A O 1
ATOM 904 N N . VAL A 1 113 ? 28.804 8.063 -11.814 1.00 49.91 113 VAL A N 1
ATOM 905 C CA . VAL A 1 113 ? 28.735 8.879 -13.021 1.00 49.91 113 VAL A CA 1
ATOM 906 C C . VAL A 1 113 ? 28.513 8.098 -14.323 1.00 49.91 113 VAL A C 1
ATOM 908 O O . VAL A 1 113 ? 29.340 7.307 -14.759 1.00 49.91 113 VAL A O 1
ATOM 911 N N . THR A 1 114 ? 27.453 8.453 -15.042 1.00 39.75 114 THR A N 1
ATOM 912 C CA . THR A 1 114 ? 27.498 8.463 -16.507 1.00 39.75 114 THR A CA 1
ATOM 913 C C . THR A 1 114 ? 27.003 9.826 -16.958 1.00 39.75 114 THR A C 1
ATOM 915 O O . THR A 1 114 ? 25.810 10.075 -17.113 1.00 39.75 114 THR A O 1
ATOM 918 N N . THR A 1 115 ? 27.952 10.748 -17.091 1.00 48.47 115 THR A N 1
ATOM 919 C CA . THR A 1 115 ? 27.869 11.817 -18.077 1.00 48.47 115 THR A CA 1
ATOM 920 C C . THR A 1 115 ? 27.759 11.155 -19.445 1.00 48.47 115 THR A C 1
ATOM 922 O O . THR A 1 115 ? 28.727 10.554 -19.896 1.00 48.47 115 THR A O 1
ATOM 925 N N . ASP A 1 116 ? 26.609 11.253 -20.101 1.00 35.72 116 ASP A N 1
ATOM 926 C CA . ASP A 1 116 ? 26.590 11.286 -21.560 1.00 35.72 116 ASP A CA 1
ATOM 927 C C . ASP A 1 116 ? 25.395 12.104 -22.045 1.00 35.72 116 ASP A C 1
ATOM 929 O O . ASP A 1 116 ? 24.268 11.996 -21.552 1.00 35.72 116 ASP A O 1
ATOM 933 N N . GLY A 1 117 ? 25.704 13.037 -22.934 1.00 44.75 117 GLY A N 1
ATOM 934 C CA . GLY A 1 117 ? 24.832 14.127 -23.310 1.00 44.75 117 GLY A CA 1
ATOM 935 C C . GLY A 1 117 ? 23.702 13.711 -24.241 1.00 44.75 117 GLY A C 1
ATOM 936 O O . GLY A 1 117 ? 23.825 12.828 -25.086 1.00 44.75 117 GLY A O 1
ATOM 937 N N . LYS A 1 118 ? 22.615 14.483 -24.199 1.00 37.50 118 LYS A N 1
ATOM 938 C CA . LYS A 1 118 ? 21.833 14.714 -25.412 1.00 37.50 118 LYS A CA 1
ATOM 939 C C . LYS A 1 118 ? 21.207 16.102 -25.419 1.00 37.50 118 LYS A C 1
ATOM 941 O O . LYS A 1 118 ? 20.159 16.326 -24.826 1.00 37.50 118 LYS A O 1
ATOM 946 N N . LYS A 1 119 ? 21.920 16.991 -26.120 1.00 40.28 119 LYS A N 1
ATOM 947 C CA . LYS A 1 119 ? 21.445 18.075 -26.995 1.00 40.28 119 LYS A CA 1
ATOM 948 C C . LYS A 1 119 ? 19.995 18.528 -26.786 1.00 40.28 119 LYS A C 1
ATOM 950 O O . LYS A 1 119 ? 19.070 17.824 -27.194 1.00 40.28 119 LYS A O 1
ATOM 955 N N . ARG A 1 120 ? 19.844 19.791 -26.399 1.00 34.50 120 ARG A N 1
ATOM 956 C CA . ARG A 1 120 ? 19.368 20.836 -27.313 1.00 34.50 120 ARG A CA 1
ATOM 957 C C . ARG A 1 120 ? 20.115 22.127 -27.037 1.00 34.50 120 ARG A C 1
ATOM 959 O O . ARG A 1 120 ? 20.421 22.350 -25.849 1.00 34.50 120 ARG A O 1
#

Radius of gyration: 21.74 Å; chains: 1; bounding box: 53×37×47 Å

Organism: Ruminococcus flavefaciens (NCBI:txid1265)